Protein AF-A0A2E8GLT2-F1 (afdb_monomer_lite)

Structure (mmCIF, N/CA/C/O backbone):
data_AF-A0A2E8GLT2-F1
#
_entry.id   AF-A0A2E8GLT2-F1
#
loop_
_atom_site.group_PDB
_atom_site.id
_atom_site.type_symbol
_atom_site.label_atom_id
_atom_site.label_alt_id
_atom_site.label_comp_id
_atom_site.label_asym_id
_atom_site.label_entity_id
_atom_site.label_seq_id
_atom_site.pdbx_PDB_ins_code
_atom_site.Cartn_x
_atom_site.Cartn_y
_atom_site.Cartn_z
_atom_site.occupancy
_atom_site.B_iso_or_equiv
_atom_site.auth_seq_id
_atom_site.auth_comp_id
_atom_site.auth_asym_id
_atom_site.auth_atom_id
_atom_site.pdbx_PDB_model_num
ATOM 1 N N . MET A 1 1 ? -4.421 -10.336 -31.961 1.00 39.28 1 MET A N 1
ATOM 2 C CA . MET A 1 1 ? -4.028 -9.698 -33.238 1.00 39.28 1 MET A CA 1
ATOM 3 C C . MET A 1 1 ? -3.082 -8.561 -32.878 1.00 39.28 1 MET A C 1
ATOM 5 O O . MET A 1 1 ? -3.542 -7.664 -32.202 1.00 39.28 1 MET A O 1
ATOM 9 N N . THR A 1 2 ? -1.779 -8.534 -33.139 1.00 39.34 2 THR A N 1
ATOM 10 C CA . THR A 1 2 ? -0.852 -9.388 -33.898 1.00 39.34 2 THR A CA 1
ATOM 11 C C . THR A 1 2 ? 0.566 -9.062 -33.390 1.00 39.34 2 THR A C 1
ATOM 13 O O . THR A 1 2 ? 1.192 -8.137 -33.897 1.00 39.34 2 THR A O 1
ATOM 16 N N . SER A 1 3 ? 1.078 -9.800 -32.396 1.00 43.91 3 SER A N 1
ATOM 17 C CA . SER A 1 3 ? 2.520 -9.788 -32.048 1.00 43.91 3 SER A CA 1
ATOM 18 C C . SER A 1 3 ? 3.358 -10.500 -33.132 1.00 43.91 3 SER A C 1
ATOM 20 O O . SER A 1 3 ? 4.539 -10.228 -33.334 1.00 43.91 3 SER A O 1
ATOM 22 N N . ASP A 1 4 ? 2.698 -11.319 -33.957 1.00 41.34 4 ASP A N 1
ATOM 23 C CA . ASP A 1 4 ? 3.307 -12.039 -35.080 1.00 41.34 4 ASP A CA 1
ATOM 24 C C . ASP A 1 4 ? 3.663 -11.152 -36.288 1.00 41.34 4 ASP A C 1
ATOM 26 O O . ASP A 1 4 ? 4.361 -11.594 -37.197 1.00 41.34 4 ASP A O 1
ATOM 30 N N . GLY A 1 5 ? 3.214 -9.890 -36.324 1.00 37.47 5 GLY A N 1
ATOM 31 C CA . GLY A 1 5 ? 3.490 -8.983 -37.447 1.00 37.47 5 GLY A CA 1
ATOM 32 C C . GLY A 1 5 ? 4.926 -8.445 -37.468 1.00 37.47 5 GLY A C 1
ATOM 33 O O . GLY A 1 5 ? 5.508 -8.269 -38.536 1.00 37.47 5 GLY A O 1
ATOM 34 N N . VAL A 1 6 ? 5.525 -8.228 -36.293 1.00 48.09 6 VAL A N 1
ATOM 35 C CA . VAL A 1 6 ? 6.867 -7.629 -36.160 1.00 48.09 6 VAL A CA 1
ATOM 36 C C . VAL A 1 6 ? 7.967 -8.682 -36.339 1.00 48.09 6 VAL A C 1
ATOM 38 O O . VAL A 1 6 ? 9.013 -8.414 -36.937 1.00 48.09 6 VAL A O 1
ATOM 41 N N . SER A 1 7 ? 7.718 -9.922 -35.908 1.00 46.38 7 SER A N 1
ATOM 42 C CA . SER A 1 7 ? 8.671 -11.030 -36.058 1.00 46.38 7 SER A CA 1
ATOM 43 C C . SER A 1 7 ? 8.848 -11.467 -37.521 1.00 46.38 7 SER A C 1
ATOM 45 O O . SER A 1 7 ? 9.949 -11.857 -37.921 1.00 46.38 7 SER A O 1
ATOM 47 N N . LEU A 1 8 ? 7.806 -11.325 -38.350 1.00 44.34 8 LEU A N 1
ATOM 48 C CA . LEU A 1 8 ? 7.852 -11.645 -39.781 1.00 44.34 8 LEU A CA 1
ATOM 49 C C . LEU A 1 8 ? 8.634 -10.615 -40.612 1.00 44.34 8 LEU A C 1
ATOM 51 O O . LEU A 1 8 ? 9.224 -10.984 -41.628 1.00 44.34 8 LEU A O 1
ATOM 55 N N . VAL A 1 9 ? 8.721 -9.354 -40.170 1.00 48.09 9 VAL A N 1
ATOM 56 C CA . VAL A 1 9 ? 9.577 -8.338 -40.814 1.00 48.09 9 VAL A CA 1
ATOM 57 C C . VAL A 1 9 ? 11.058 -8.550 -40.471 1.00 48.09 9 VAL A C 1
ATOM 59 O O . VAL A 1 9 ? 11.917 -8.309 -41.323 1.00 48.09 9 VAL A O 1
ATOM 62 N N . ARG A 1 10 ? 11.376 -9.071 -39.273 1.00 53.03 10 ARG A N 1
ATOM 63 C CA . ARG A 1 10 ? 12.762 -9.373 -38.857 1.00 53.03 10 ARG A CA 1
ATOM 64 C C . ARG A 1 10 ? 13.427 -10.479 -39.683 1.00 53.03 10 ARG A C 1
ATOM 66 O O . ARG A 1 10 ? 14.619 -10.385 -39.934 1.00 53.03 10 ARG A O 1
ATOM 73 N N . ARG A 1 11 ? 12.692 -11.501 -40.141 1.00 48.25 11 ARG A N 1
ATOM 74 C CA . ARG A 1 11 ? 13.284 -12.678 -40.822 1.00 48.25 11 ARG A CA 1
ATOM 75 C C . ARG A 1 11 ? 13.590 -12.514 -42.314 1.00 48.25 11 ARG A C 1
ATOM 77 O O . ARG A 1 11 ? 14.165 -13.419 -42.905 1.00 48.25 11 ARG A O 1
ATOM 84 N N . LYS A 1 12 ? 13.187 -11.412 -42.958 1.00 44.44 12 LYS A N 1
ATOM 85 C CA . LYS A 1 12 ? 13.396 -11.221 -44.411 1.00 44.44 12 LYS A CA 1
ATOM 86 C C . LYS A 1 12 ? 14.564 -10.286 -44.751 1.00 44.44 12 LYS A C 1
ATOM 88 O O . LYS A 1 12 ? 14.747 -9.948 -45.918 1.00 44.44 12 LYS A O 1
ATOM 93 N N . ARG A 1 13 ? 15.345 -9.843 -43.760 1.00 55.00 13 ARG A N 1
ATOM 94 C CA . ARG A 1 13 ? 16.348 -8.775 -43.921 1.00 55.00 13 ARG A CA 1
ATOM 95 C C . ARG A 1 13 ? 17.784 -9.214 -43.600 1.00 55.00 13 ARG A C 1
ATOM 97 O O . ARG A 1 13 ? 18.615 -8.373 -43.283 1.00 55.00 13 ARG A O 1
ATOM 104 N N . ASP A 1 14 ? 18.106 -10.497 -43.752 1.00 56.03 14 ASP A N 1
ATOM 105 C CA . ASP A 1 14 ? 19.409 -11.093 -43.384 1.00 56.03 14 ASP A CA 1
ATOM 106 C C . ASP A 1 14 ? 20.583 -10.744 -44.337 1.00 56.03 14 ASP A C 1
ATOM 108 O O . ASP A 1 14 ? 21.524 -11.513 -44.504 1.00 56.03 14 ASP A O 1
ATOM 112 N N . GLY A 1 15 ? 20.568 -9.570 -44.973 1.00 58.97 15 GLY A N 1
ATOM 113 C CA . GLY A 1 15 ? 21.654 -9.145 -45.870 1.00 58.97 15 GLY A CA 1
ATOM 114 C C . GLY A 1 15 ? 21.672 -7.669 -46.267 1.00 58.97 15 GLY A C 1
ATOM 115 O O . GLY A 1 15 ? 22.565 -7.253 -47.004 1.00 58.97 15 GLY A O 1
ATOM 116 N N . VAL A 1 16 ? 20.722 -6.856 -45.792 1.00 68.00 16 VAL A N 1
ATOM 117 C CA . VAL A 1 16 ? 20.656 -5.419 -46.096 1.00 68.00 16 VAL A CA 1
ATOM 118 C C . VAL A 1 16 ? 20.967 -4.644 -44.824 1.00 68.00 16 VAL A C 1
ATOM 120 O O . VAL A 1 16 ? 20.273 -4.790 -43.820 1.00 68.00 16 VAL A O 1
ATOM 123 N N . ARG A 1 17 ? 22.029 -3.829 -44.865 1.00 69.44 17 ARG A N 1
ATOM 124 C CA . ARG A 1 17 ? 22.416 -2.949 -43.755 1.00 69.44 17 ARG A CA 1
ATOM 125 C C . ARG A 1 17 ? 21.221 -2.031 -43.432 1.00 69.44 17 ARG A C 1
ATOM 127 O O . ARG A 1 17 ? 20.719 -1.408 -44.370 1.00 69.44 17 ARG A O 1
ATOM 134 N N . PRO A 1 18 ? 20.746 -1.960 -42.175 1.00 71.19 18 PRO A N 1
ATOM 135 C CA . PRO A 1 18 ? 19.616 -1.107 -41.818 1.00 71.19 18 PRO A CA 1
ATOM 136 C C . PRO A 1 18 ? 19.917 0.342 -42.204 1.00 71.19 18 PRO A C 1
ATOM 138 O O . PRO A 1 18 ? 21.046 0.817 -42.049 1.00 71.19 18 PRO A O 1
ATOM 141 N N . SER A 1 19 ? 18.921 1.018 -42.770 1.00 82.62 19 SER A N 1
ATOM 142 C CA . SER A 1 19 ? 19.046 2.427 -43.125 1.00 82.62 19 SER A CA 1
ATOM 143 C C . SER A 1 19 ? 19.057 3.289 -41.859 1.00 82.62 19 SER A C 1
ATOM 145 O O . SER A 1 19 ? 18.616 2.861 -40.794 1.00 82.62 19 SER A O 1
ATOM 147 N N . ILE A 1 20 ? 19.536 4.532 -41.966 1.00 81.81 20 ILE A N 1
ATOM 148 C CA . ILE A 1 20 ? 19.475 5.493 -40.849 1.00 81.81 20 ILE A CA 1
ATOM 149 C C . ILE A 1 20 ? 18.026 5.681 -40.372 1.00 81.81 20 ILE A C 1
ATOM 151 O O . ILE A 1 20 ? 17.797 5.840 -39.180 1.00 81.81 20 ILE A O 1
ATOM 155 N N . VAL A 1 21 ? 17.052 5.608 -41.284 1.00 84.25 21 VAL A N 1
ATOM 156 C CA . VAL A 1 21 ? 15.625 5.705 -40.953 1.00 84.25 21 VAL A CA 1
ATOM 157 C C . VAL A 1 21 ? 15.179 4.522 -40.091 1.00 84.25 21 VAL A C 1
ATOM 159 O O . VAL A 1 21 ? 14.561 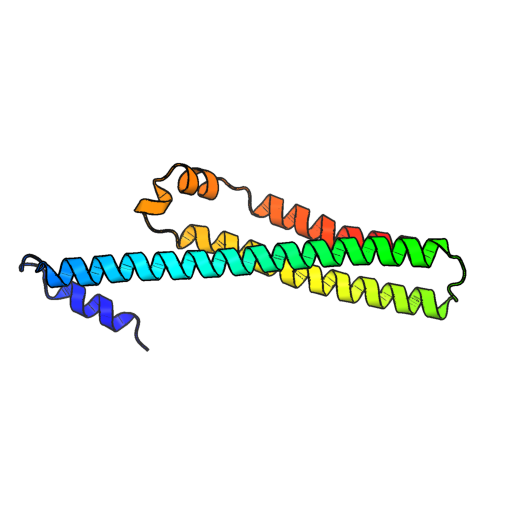4.750 -39.061 1.00 84.25 21 VAL A O 1
ATOM 162 N N . ASP A 1 22 ? 15.575 3.289 -40.435 1.00 83.00 22 ASP A N 1
ATOM 163 C CA . ASP A 1 22 ? 15.257 2.100 -39.623 1.00 83.00 22 ASP A CA 1
ATOM 164 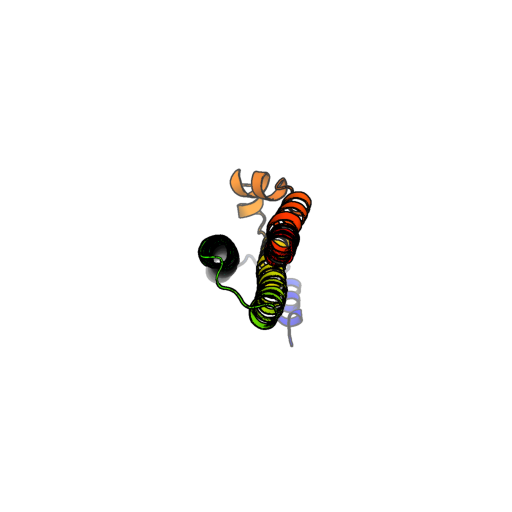C C . ASP A 1 22 ? 15.835 2.207 -38.201 1.00 83.00 22 ASP A C 1
ATOM 166 O O . ASP A 1 22 ? 15.185 1.842 -37.224 1.00 83.00 22 ASP A O 1
ATOM 170 N N . LEU A 1 23 ? 17.066 2.721 -38.080 1.00 82.94 23 LEU A N 1
ATOM 171 C CA . LEU A 1 23 ? 17.723 2.919 -36.785 1.00 82.94 23 LEU A CA 1
ATOM 172 C C . LEU A 1 23 ? 17.030 4.007 -35.953 1.00 82.94 23 LEU A C 1
ATOM 174 O O . LEU A 1 23 ? 16.931 3.874 -34.735 1.00 82.94 23 LEU A O 1
ATOM 178 N N . LEU A 1 24 ? 16.546 5.071 -36.600 1.00 82.88 24 LEU A N 1
ATOM 179 C CA . LEU A 1 24 ? 15.786 6.129 -35.938 1.00 82.88 24 LEU A CA 1
ATOM 180 C C . LEU A 1 24 ? 14.416 5.629 -35.476 1.00 82.88 24 LEU A C 1
ATOM 182 O O . LEU A 1 24 ? 14.047 5.895 -34.339 1.00 82.88 24 LEU A O 1
ATOM 186 N N . GLU A 1 25 ? 13.686 4.884 -36.307 1.00 83.69 25 GLU A N 1
ATOM 187 C CA . GLU A 1 25 ? 12.396 4.296 -35.922 1.00 83.69 25 GLU A CA 1
ATOM 188 C C . GLU A 1 25 ? 12.548 3.337 -34.740 1.00 83.69 25 GLU A C 1
ATOM 190 O O . GLU A 1 25 ? 11.765 3.403 -33.794 1.00 83.69 25 GLU A O 1
ATOM 195 N N . GLN A 1 26 ? 13.592 2.502 -34.754 1.00 81.50 26 GLN A N 1
ATOM 196 C CA . GLN A 1 26 ? 13.896 1.615 -33.636 1.00 81.50 26 GLN A CA 1
ATOM 197 C C . GLN A 1 26 ? 14.232 2.405 -32.364 1.00 81.50 26 GLN A C 1
ATOM 199 O O . GLN A 1 26 ? 13.642 2.156 -31.320 1.00 81.50 26 GLN A O 1
ATOM 204 N N . SER A 1 27 ? 15.124 3.396 -32.453 1.00 83.06 27 SER A N 1
ATOM 205 C CA . SER A 1 27 ? 15.495 4.216 -31.296 1.00 83.06 27 SER A CA 1
ATOM 206 C C . SER A 1 27 ? 14.308 4.997 -30.726 1.00 83.06 27 SER A C 1
ATOM 208 O O . SER A 1 27 ? 14.216 5.149 -29.511 1.00 83.06 27 SER A O 1
ATOM 210 N N . ILE A 1 28 ? 13.408 5.501 -31.575 1.00 82.12 28 ILE A N 1
ATOM 211 C CA . ILE A 1 28 ? 12.187 6.190 -31.139 1.00 82.12 28 ILE A CA 1
ATOM 212 C C . ILE A 1 28 ? 11.239 5.202 -30.449 1.00 82.12 28 ILE A C 1
ATOM 214 O O . ILE A 1 28 ? 10.661 5.543 -29.417 1.00 82.12 28 ILE A O 1
ATOM 218 N N . GLY A 1 29 ? 11.108 3.985 -30.986 1.00 80.38 29 GLY A N 1
ATOM 219 C CA . GLY A 1 29 ? 10.320 2.910 -30.385 1.00 80.38 29 GLY A CA 1
ATOM 220 C C . GLY A 1 29 ? 10.803 2.539 -28.982 1.00 80.38 29 GLY A C 1
ATOM 221 O O . GLY A 1 29 ? 10.010 2.574 -28.043 1.00 80.38 29 GLY A O 1
ATOM 222 N N . ASP A 1 30 ? 12.104 2.286 -28.825 1.00 80.69 30 ASP A N 1
ATOM 223 C CA . ASP A 1 30 ? 12.699 1.885 -27.542 1.00 80.69 30 ASP A CA 1
ATOM 224 C C . ASP A 1 30 ? 12.523 2.980 -26.467 1.00 80.69 30 ASP A C 1
ATOM 226 O O . ASP A 1 30 ? 12.178 2.701 -25.317 1.00 80.69 30 ASP A O 1
ATOM 230 N N . VAL A 1 31 ? 12.695 4.257 -26.837 1.00 81.38 31 VAL A N 1
ATOM 231 C CA . VAL A 1 31 ? 12.485 5.394 -25.919 1.00 81.38 31 VAL A CA 1
ATOM 232 C C . VAL A 1 31 ? 11.019 5.506 -25.491 1.00 81.38 31 VAL A C 1
ATOM 234 O O . VAL A 1 31 ? 10.736 5.794 -24.324 1.00 81.38 31 VAL A O 1
ATOM 237 N N . MET A 1 32 ? 10.085 5.279 -26.417 1.00 77.31 32 MET A N 1
ATOM 238 C CA . MET A 1 32 ? 8.653 5.334 -26.135 1.00 77.31 32 MET A CA 1
ATOM 239 C C . MET A 1 32 ? 8.236 4.225 -25.159 1.00 77.31 32 MET A C 1
ATOM 241 O O . MET A 1 32 ? 7.621 4.533 -24.139 1.00 77.31 32 MET A O 1
ATOM 245 N N . GLU A 1 33 ? 8.652 2.977 -25.390 1.00 81.62 33 GLU A N 1
ATOM 246 C CA . GLU A 1 33 ? 8.351 1.835 -24.511 1.00 81.62 33 GLU A CA 1
ATOM 247 C C . GLU A 1 33 ? 8.898 2.046 -23.087 1.00 81.62 33 GLU A C 1
ATOM 249 O O . GLU A 1 33 ? 8.183 1.869 -22.096 1.00 81.62 33 GLU A O 1
ATOM 254 N N . GLN A 1 34 ? 10.134 2.546 -22.959 1.00 78.44 34 GLN A N 1
ATOM 255 C CA . GLN A 1 34 ? 10.708 2.881 -21.651 1.00 78.44 34 GLN A CA 1
ATOM 256 C C . GLN A 1 34 ? 9.927 3.983 -20.917 1.00 78.44 34 GLN A C 1
ATOM 258 O O . GLN A 1 34 ? 9.855 3.976 -19.683 1.00 78.44 34 GLN A O 1
ATOM 263 N N . SER A 1 35 ? 9.358 4.948 -21.645 1.00 80.06 35 SER A N 1
ATOM 264 C CA . SER A 1 35 ? 8.564 6.027 -21.048 1.00 80.06 35 SER A CA 1
ATOM 265 C C . SER A 1 35 ? 7.212 5.536 -20.519 1.00 80.06 35 SER A C 1
ATOM 267 O O . SER A 1 35 ? 6.811 5.928 -19.420 1.00 80.06 35 SER A O 1
ATOM 269 N N . GLU A 1 36 ? 6.558 4.618 -21.236 1.00 84.50 36 GLU A N 1
ATOM 270 C CA . GLU A 1 36 ? 5.299 3.999 -20.809 1.00 84.50 36 GLU A CA 1
ATOM 271 C C . GLU A 1 36 ? 5.507 3.118 -19.574 1.00 84.50 36 GLU A C 1
ATOM 273 O O . GLU A 1 36 ? 4.782 3.263 -18.587 1.00 84.50 36 GLU A O 1
ATOM 278 N N . LEU A 1 37 ? 6.557 2.287 -19.575 1.00 80.75 37 LEU A N 1
ATOM 279 C CA . LEU A 1 37 ? 6.938 1.466 -18.421 1.00 80.75 37 LEU A CA 1
ATOM 280 C C . LEU A 1 37 ? 7.172 2.324 -17.169 1.00 80.75 37 LEU A C 1
ATOM 282 O O . LEU A 1 37 ? 6.669 2.012 -16.088 1.00 80.75 37 LEU A O 1
ATOM 286 N N . ARG A 1 38 ? 7.899 3.443 -17.303 1.00 82.00 38 ARG A N 1
ATOM 287 C CA . ARG A 1 38 ? 8.136 4.380 -16.192 1.00 82.00 38 ARG A CA 1
ATOM 288 C C . ARG A 1 38 ? 6.845 5.005 -15.673 1.00 82.00 38 ARG A C 1
ATOM 290 O O . ARG A 1 38 ? 6.637 5.011 -14.461 1.00 82.00 38 ARG A O 1
ATOM 297 N N . SER A 1 39 ? 5.992 5.501 -16.569 1.00 87.44 39 SER A N 1
ATOM 298 C CA . SER A 1 39 ? 4.708 6.106 -16.198 1.00 87.44 39 SER A CA 1
ATOM 299 C C . SER A 1 39 ? 3.818 5.114 -15.448 1.00 87.44 39 SER A C 1
ATOM 301 O O . SER A 1 39 ? 3.212 5.452 -14.429 1.00 87.44 39 SER A O 1
ATOM 303 N N . TRP A 1 40 ? 3.795 3.861 -15.900 1.00 85.31 40 TRP A N 1
ATOM 304 C CA . TRP A 1 40 ? 3.009 2.815 -15.264 1.00 85.31 40 TRP A CA 1
ATOM 305 C C . TRP A 1 40 ? 3.528 2.460 -13.863 1.00 85.31 40 TRP A C 1
ATOM 307 O O . TRP A 1 40 ? 2.739 2.343 -12.924 1.00 85.31 40 TRP A O 1
ATOM 317 N N . ILE A 1 41 ? 4.851 2.363 -13.682 1.00 85.56 41 ILE A N 1
ATOM 318 C CA . ILE A 1 41 ? 5.468 2.145 -12.361 1.00 85.56 41 ILE A CA 1
ATOM 319 C C . ILE A 1 41 ? 5.137 3.289 -11.406 1.00 85.56 41 ILE A C 1
ATOM 321 O O . ILE A 1 41 ? 4.773 3.039 -10.257 1.00 85.56 41 ILE A O 1
ATOM 325 N N . GLU A 1 42 ? 5.262 4.533 -11.865 1.00 89.44 42 GLU A N 1
ATOM 326 C CA . GLU A 1 42 ? 4.971 5.712 -11.052 1.00 89.44 42 GLU A CA 1
ATOM 327 C C . GLU A 1 42 ? 3.516 5.705 -10.579 1.00 89.44 42 GLU A C 1
ATOM 329 O O . GLU A 1 42 ? 3.252 5.863 -9.387 1.00 89.44 42 GLU A O 1
ATOM 334 N N . HIS A 1 43 ? 2.587 5.375 -11.477 1.00 91.62 43 HIS A N 1
ATOM 335 C CA . HIS A 1 43 ? 1.178 5.228 -11.141 1.00 91.62 43 HIS A CA 1
ATOM 336 C C . HIS A 1 43 ? 0.924 4.122 -10.100 1.00 91.62 43 HIS A C 1
ATOM 338 O O . HIS A 1 43 ? 0.172 4.313 -9.142 1.00 91.62 43 HIS A O 1
ATOM 344 N N . ARG A 1 44 ? 1.566 2.952 -10.238 1.00 91.69 44 ARG A N 1
ATOM 345 C CA . ARG A 1 44 ? 1.437 1.859 -9.256 1.00 91.69 44 ARG A CA 1
ATOM 346 C C . ARG A 1 44 ? 2.056 2.212 -7.906 1.00 91.69 44 ARG A C 1
ATOM 348 O O . ARG A 1 44 ? 1.475 1.894 -6.867 1.00 91.69 44 ARG A O 1
ATOM 355 N N . ALA A 1 45 ? 3.193 2.899 -7.904 1.00 90.94 45 ALA A N 1
ATOM 356 C CA . ALA A 1 45 ? 3.823 3.389 -6.686 1.00 90.94 45 ALA A CA 1
ATOM 357 C C . ALA A 1 45 ? 2.939 4.431 -5.981 1.00 90.94 45 ALA A C 1
ATOM 359 O O . ALA A 1 45 ? 2.766 4.368 -4.762 1.00 90.94 45 ALA A O 1
ATOM 360 N N . GLU A 1 46 ? 2.322 5.342 -6.733 1.00 94.19 46 GLU A N 1
ATOM 361 C CA . GLU A 1 46 ? 1.367 6.315 -6.204 1.00 94.19 46 GLU A CA 1
ATOM 362 C C . GLU A 1 46 ? 0.170 5.620 -5.543 1.00 94.19 46 GLU A C 1
ATOM 364 O O . GLU A 1 46 ? -0.157 5.925 -4.394 1.00 94.19 46 GLU A O 1
ATOM 369 N N . MET A 1 47 ? -0.426 4.624 -6.206 1.00 91.31 47 MET A N 1
ATOM 370 C CA . MET A 1 47 ? -1.528 3.829 -5.647 1.00 91.31 47 MET A CA 1
ATOM 371 C C . MET A 1 47 ? -1.149 3.157 -4.320 1.00 91.31 47 MET A C 1
ATOM 373 O O . MET A 1 47 ? -1.941 3.153 -3.373 1.00 91.31 47 MET A O 1
ATOM 377 N N . LEU A 1 48 ? 0.080 2.644 -4.208 1.00 93.31 48 LEU A N 1
ATOM 378 C CA . LEU A 1 48 ? 0.594 2.072 -2.962 1.00 93.31 48 LEU A CA 1
ATOM 379 C C . LEU A 1 48 ? 0.702 3.126 -1.851 1.00 93.31 48 LEU A C 1
ATOM 381 O O . LEU A 1 48 ? 0.276 2.880 -0.719 1.00 93.31 48 LEU A O 1
ATOM 385 N N . PHE A 1 49 ? 1.216 4.316 -2.166 1.00 93.19 49 PHE A N 1
ATOM 386 C CA . PHE A 1 49 ? 1.268 5.428 -1.216 1.00 93.19 49 PHE A CA 1
ATOM 387 C C . PHE A 1 49 ? -0.121 5.900 -0.784 1.00 93.19 49 PHE A C 1
ATOM 389 O O . PHE A 1 49 ? -0.310 6.237 0.386 1.00 93.19 49 PHE A O 1
ATOM 396 N N . VAL A 1 50 ? -1.098 5.912 -1.691 1.00 95.62 50 VAL A N 1
ATOM 397 C CA . VAL A 1 50 ? -2.493 6.230 -1.364 1.00 95.62 50 VAL A CA 1
ATOM 398 C C . VAL A 1 50 ? -3.053 5.202 -0.384 1.00 95.62 50 VAL A C 1
ATOM 400 O O . VAL A 1 50 ? -3.588 5.591 0.653 1.00 95.62 50 VAL A O 1
ATOM 403 N N . CYS A 1 51 ? -2.840 3.906 -0.632 1.00 95.56 51 CYS A N 1
ATOM 404 C CA . CYS A 1 51 ? -3.296 2.848 0.273 1.00 95.56 51 CYS A CA 1
ATOM 405 C C . CYS A 1 51 ? -2.693 2.991 1.680 1.00 95.56 51 CYS A C 1
ATOM 407 O O . CYS A 1 51 ? -3.408 2.880 2.676 1.00 95.56 51 CYS A O 1
ATOM 409 N N . LEU A 1 52 ? -1.396 3.302 1.774 1.00 93.06 52 LEU A N 1
ATOM 410 C CA . LEU A 1 52 ? -0.720 3.547 3.052 1.00 93.06 52 LEU A CA 1
ATOM 411 C C . LEU A 1 52 ? -1.282 4.767 3.790 1.00 93.06 52 LEU A C 1
ATOM 413 O O . LEU A 1 52 ? -1.523 4.696 4.993 1.00 93.06 52 LEU A O 1
ATOM 417 N N . LYS A 1 53 ? -1.533 5.878 3.087 1.00 94.75 53 LYS A N 1
ATOM 418 C CA . LYS A 1 53 ? -2.153 7.073 3.683 1.00 94.75 53 LYS A CA 1
ATOM 419 C C . LYS A 1 53 ? -3.553 6.764 4.215 1.00 94.75 53 LYS A C 1
ATOM 421 O O . LYS A 1 53 ? -3.876 7.167 5.329 1.00 94.75 53 LYS A O 1
ATOM 426 N N . CYS A 1 54 ? -4.358 6.017 3.460 1.00 96.00 54 CYS A N 1
ATOM 427 C CA . CYS A 1 54 ? -5.684 5.580 3.896 1.00 96.00 54 CYS A CA 1
ATOM 428 C C . CYS A 1 54 ? -5.616 4.674 5.131 1.00 96.00 54 CYS A C 1
ATOM 430 O O . CYS A 1 54 ? -6.405 4.865 6.053 1.00 96.00 54 CYS A O 1
ATOM 432 N N . LEU A 1 55 ? -4.651 3.749 5.195 1.00 94.75 55 LEU A N 1
ATOM 433 C CA . LEU A 1 55 ? -4.431 2.915 6.379 1.00 94.75 55 LEU A CA 1
ATOM 434 C C . LEU A 1 55 ? -4.113 3.773 7.612 1.00 94.75 55 LEU A C 1
ATOM 436 O O . LEU A 1 55 ? -4.730 3.592 8.658 1.00 94.75 55 LEU A O 1
ATOM 440 N N . VAL A 1 56 ? -3.188 4.731 7.490 1.00 95.19 56 VAL A N 1
ATOM 441 C CA . VAL A 1 56 ? -2.823 5.634 8.595 1.00 95.19 56 VAL A CA 1
ATOM 442 C C . VAL A 1 56 ? -4.027 6.455 9.057 1.00 95.19 56 VAL A C 1
ATOM 444 O O . VAL A 1 56 ? -4.282 6.542 10.256 1.00 95.19 56 VAL A O 1
ATOM 447 N N . LEU A 1 57 ? -4.800 7.020 8.126 1.00 96.62 57 LEU A N 1
ATOM 448 C CA . LEU A 1 57 ? -6.007 7.781 8.457 1.00 96.62 57 LEU A CA 1
ATOM 449 C C . LEU A 1 57 ? -7.069 6.918 9.138 1.00 96.62 57 LEU A C 1
ATOM 451 O O . LEU A 1 57 ? -7.706 7.382 10.079 1.00 96.62 57 LEU A O 1
ATOM 455 N N . MET A 1 58 ? -7.237 5.668 8.706 1.00 96.00 58 MET A N 1
ATOM 456 C CA . MET A 1 58 ? -8.146 4.723 9.350 1.00 96.00 58 MET A CA 1
ATOM 457 C C . MET A 1 58 ? -7.697 4.402 10.780 1.00 96.00 58 MET A C 1
ATOM 459 O O . MET A 1 58 ? -8.518 4.464 11.688 1.00 96.00 58 MET A O 1
ATOM 463 N N . ILE A 1 59 ? -6.404 4.132 11.003 1.00 94.62 59 ILE A N 1
ATOM 464 C CA . ILE A 1 59 ? -5.850 3.893 12.347 1.00 94.62 59 ILE A CA 1
ATOM 465 C C . ILE A 1 59 ? -6.119 5.094 13.259 1.00 94.62 59 ILE A C 1
ATOM 467 O O . ILE A 1 59 ? -6.639 4.927 14.360 1.00 94.62 59 ILE A O 1
ATOM 471 N N . VAL A 1 60 ? -5.803 6.308 12.797 1.00 95.00 60 VAL A N 1
ATOM 472 C CA . VAL A 1 60 ? -6.021 7.538 13.572 1.00 95.00 60 VAL A CA 1
ATOM 473 C C . VAL A 1 60 ? -7.510 7.769 13.830 1.00 95.00 60 VAL A C 1
ATOM 475 O O . VAL A 1 60 ? -7.891 8.065 14.958 1.00 95.00 60 VAL A O 1
ATOM 478 N N . GLY A 1 61 ? -8.360 7.602 12.815 1.00 93.44 61 GLY A N 1
ATOM 479 C CA . GLY A 1 61 ? -9.805 7.794 12.935 1.00 93.44 61 GLY A CA 1
ATOM 480 C C . GLY A 1 61 ? -10.443 6.835 13.939 1.00 93.44 61 GLY A C 1
ATOM 481 O O . GLY A 1 61 ? -11.221 7.269 14.786 1.00 93.44 61 GLY A O 1
ATOM 482 N N . VAL A 1 62 ? -10.062 5.554 13.896 1.00 93.38 62 VAL A N 1
ATOM 483 C CA . VAL A 1 62 ? -10.525 4.544 14.858 1.00 93.38 62 VAL A CA 1
ATOM 484 C C . VAL A 1 62 ? -10.005 4.845 16.261 1.00 93.38 62 VAL A C 1
ATOM 486 O O . VAL A 1 62 ? -10.788 4.809 17.204 1.00 93.38 62 VAL A O 1
ATOM 489 N N . ALA A 1 63 ? -8.727 5.201 16.415 1.00 91.00 63 ALA A N 1
ATOM 490 C CA . ALA A 1 63 ? -8.166 5.551 17.720 1.00 91.00 63 ALA A CA 1
ATOM 491 C C . ALA A 1 63 ? -8.890 6.751 18.354 1.00 91.00 63 ALA A C 1
ATOM 493 O O . ALA A 1 63 ? -9.217 6.719 19.539 1.00 91.00 63 ALA A O 1
ATOM 494 N N . VAL A 1 64 ? -9.194 7.787 17.564 1.00 91.69 64 VAL A N 1
ATOM 495 C CA . VAL A 1 64 ? -9.961 8.949 18.032 1.00 91.69 64 VAL A CA 1
ATOM 496 C C . VAL A 1 64 ? -11.385 8.543 18.420 1.00 91.69 64 VAL A C 1
ATOM 498 O O . VAL A 1 64 ? -11.824 8.879 19.519 1.00 91.69 64 VAL A O 1
ATOM 501 N N . ALA A 1 65 ? -12.090 7.790 17.570 1.00 90.00 65 ALA A N 1
ATOM 502 C CA . ALA A 1 65 ? -13.448 7.327 17.859 1.00 90.00 65 ALA A CA 1
ATOM 503 C C . ALA A 1 65 ? -13.515 6.470 19.135 1.00 90.00 65 ALA A C 1
ATOM 505 O O . ALA A 1 65 ? -14.369 6.708 19.987 1.00 90.00 65 ALA A O 1
ATOM 506 N N . ALA A 1 66 ? -12.578 5.533 19.299 1.00 87.44 66 ALA A N 1
ATOM 507 C CA . ALA A 1 66 ? -12.486 4.682 20.482 1.00 87.44 66 ALA A CA 1
ATOM 508 C C . ALA A 1 66 ? -12.165 5.493 21.747 1.00 87.44 66 ALA A C 1
ATOM 510 O O . ALA A 1 66 ? -12.759 5.265 22.797 1.00 87.44 66 ALA A O 1
ATOM 511 N N . SER A 1 67 ? -11.284 6.496 21.648 1.00 87.00 67 SER A N 1
ATOM 512 C CA . SER A 1 67 ? -10.910 7.340 22.793 1.00 87.00 67 SER A CA 1
ATOM 513 C C . SER A 1 67 ? -12.068 8.170 23.363 1.00 87.00 67 SER A C 1
ATOM 515 O O . SER A 1 67 ? -12.011 8.582 24.520 1.00 87.00 67 SER A O 1
ATOM 517 N N . TRP A 1 68 ? -13.126 8.400 22.575 1.00 86.94 68 TRP A N 1
ATOM 518 C CA . TRP A 1 68 ? -14.312 9.133 23.021 1.00 86.94 68 TRP A CA 1
ATOM 519 C C . TRP A 1 68 ? -15.242 8.298 23.917 1.00 86.94 68 TRP A C 1
ATOM 521 O O . TRP A 1 68 ? -16.041 8.873 24.652 1.00 86.94 68 TRP A O 1
ATOM 531 N N . GLY A 1 69 ? -15.153 6.961 23.875 1.00 77.31 69 GLY A N 1
ATOM 532 C CA . GLY A 1 69 ? -15.838 6.051 24.807 1.00 77.31 69 GLY A CA 1
ATOM 533 C C . GLY A 1 69 ? -17.374 6.060 24.766 1.00 77.31 69 GLY A C 1
ATOM 534 O O . GLY A 1 69 ? -18.007 5.644 25.730 1.00 77.31 69 GLY A O 1
ATOM 535 N N . GLN A 1 70 ? -17.986 6.566 23.691 1.00 81.12 70 GLN A N 1
ATOM 536 C CA . GLN A 1 70 ? -19.448 6.693 23.544 1.00 81.12 70 GLN A CA 1
ATOM 537 C C . GLN A 1 70 ? -20.023 5.832 22.410 1.00 81.12 70 GLN A C 1
ATOM 539 O O . GLN A 1 70 ? -21.125 6.098 21.922 1.00 81.12 70 GLN A O 1
ATOM 544 N N . LEU A 1 71 ? -19.281 4.824 21.949 1.00 85.44 71 LEU A N 1
ATOM 545 C CA . LEU A 1 71 ? -19.805 3.885 20.966 1.00 85.44 71 LEU A CA 1
ATOM 546 C C . LEU A 1 71 ? -20.830 2.965 21.646 1.00 85.44 71 LEU A C 1
ATOM 548 O O . LEU A 1 71 ? -20.655 2.537 22.779 1.00 85.44 71 LEU A O 1
ATOM 552 N N . THR A 1 72 ? -21.946 2.727 20.963 1.00 89.44 72 THR A N 1
ATOM 553 C CA . THR A 1 72 ? -22.913 1.694 21.371 1.00 89.44 72 THR A CA 1
ATOM 554 C C . THR A 1 72 ? -22.477 0.349 20.800 1.00 89.44 72 THR A C 1
ATOM 556 O O . THR A 1 72 ? -21.857 0.338 19.738 1.00 89.44 72 THR A O 1
ATOM 559 N N . ASP A 1 73 ? -22.888 -0.767 21.400 1.00 88.69 73 ASP A N 1
ATOM 560 C CA . ASP A 1 73 ? -22.526 -2.124 20.950 1.00 88.69 73 ASP A CA 1
ATOM 561 C C . ASP A 1 73 ? -22.770 -2.333 19.440 1.00 88.69 73 ASP A C 1
ATOM 563 O O . ASP A 1 73 ? -21.933 -2.850 18.702 1.00 88.69 73 ASP A O 1
ATOM 567 N N . ASN A 1 74 ? -23.910 -1.850 18.930 1.00 90.19 74 ASN A N 1
ATOM 568 C CA . ASN A 1 74 ? -24.235 -1.939 17.503 1.00 90.19 74 ASN A CA 1
ATOM 569 C C . ASN A 1 74 ? -23.300 -1.084 16.627 1.00 90.19 74 ASN A C 1
ATOM 571 O O . ASN A 1 74 ? -23.008 -1.453 15.488 1.00 90.19 74 ASN A O 1
ATOM 575 N N . ALA A 1 75 ? -22.847 0.066 17.135 1.00 90.44 75 ALA A N 1
ATOM 576 C CA . ALA A 1 75 ? -21.920 0.948 16.433 1.00 90.44 75 ALA A CA 1
ATOM 577 C C . ALA A 1 75 ? -20.495 0.376 16.409 1.00 90.44 75 ALA A C 1
ATOM 579 O O . ALA A 1 75 ? -19.824 0.499 15.386 1.00 90.44 75 ALA A O 1
ATOM 580 N N . GLU A 1 76 ? -20.052 -0.289 17.478 1.00 91.88 76 GLU A N 1
ATOM 581 C CA . GLU A 1 76 ? -18.752 -0.973 17.540 1.00 91.88 76 GLU A CA 1
ATOM 582 C C . GLU A 1 76 ? -18.672 -2.114 16.526 1.00 91.88 76 GLU A C 1
ATOM 584 O O . GLU A 1 76 ? -17.712 -2.198 15.752 1.00 91.88 76 GLU A O 1
ATOM 589 N N . VAL A 1 77 ? -19.721 -2.939 16.443 1.00 93.19 77 VAL A N 1
ATOM 590 C CA . VAL A 1 77 ? -19.809 -4.025 15.455 1.00 93.19 77 VAL A CA 1
ATOM 591 C C . VAL A 1 77 ? -19.822 -3.469 14.030 1.00 93.19 77 VAL A C 1
ATOM 593 O O . VAL A 1 77 ? -19.066 -3.934 13.174 1.00 93.19 77 VAL A O 1
ATOM 596 N N . ALA A 1 78 ? -20.638 -2.445 13.761 1.00 94.12 78 ALA A N 1
ATOM 597 C CA . ALA A 1 78 ? -20.697 -1.821 12.440 1.00 94.12 78 ALA A CA 1
ATOM 598 C C . ALA A 1 78 ? -19.347 -1.203 12.032 1.00 94.12 78 ALA A C 1
ATOM 600 O O . ALA A 1 78 ? -18.895 -1.396 10.900 1.00 94.12 78 ALA A O 1
ATOM 601 N N . LEU A 1 79 ? -18.675 -0.509 12.957 1.00 94.31 79 LEU A N 1
ATOM 602 C CA . LEU A 1 79 ? -17.355 0.076 12.729 1.00 94.31 79 LEU A CA 1
ATOM 603 C C . LEU A 1 79 ? -16.295 -1.008 12.498 1.00 94.31 79 LEU A C 1
ATOM 605 O O . LEU A 1 79 ? -15.468 -0.870 11.601 1.00 94.31 79 LEU A O 1
ATOM 609 N N . SER A 1 80 ? -16.361 -2.117 13.231 1.00 95.38 80 SER A N 1
ATOM 610 C CA . SER A 1 80 ? -15.460 -3.262 13.063 1.00 95.38 80 SER A CA 1
ATOM 611 C C . SER A 1 80 ? -15.578 -3.896 11.678 1.00 95.38 80 SER A C 1
ATOM 613 O O . SER A 1 80 ? -14.566 -4.156 11.024 1.00 95.38 80 SER A O 1
ATOM 615 N N . ILE A 1 81 ? -16.807 -4.090 11.185 1.00 96.00 81 ILE A N 1
ATOM 616 C CA . ILE A 1 81 ? -17.053 -4.590 9.824 1.00 96.00 81 ILE A CA 1
ATOM 617 C C . ILE A 1 81 ? -16.495 -3.604 8.793 1.00 96.00 81 ILE A C 1
ATOM 619 O O . ILE A 1 81 ? -15.821 -4.021 7.850 1.00 96.00 81 ILE A O 1
ATOM 623 N N . ALA A 1 82 ? -16.728 -2.302 8.978 1.00 95.88 82 ALA A N 1
ATOM 624 C CA . ALA A 1 82 ? -16.208 -1.279 8.077 1.00 95.88 82 ALA A CA 1
ATOM 625 C C . ALA A 1 82 ? -14.672 -1.293 8.026 1.00 95.88 82 ALA A C 1
ATOM 627 O O . ALA A 1 82 ? -14.099 -1.318 6.937 1.00 95.88 82 ALA A O 1
ATOM 628 N N . VAL A 1 83 ? -14.004 -1.354 9.181 1.00 96.75 83 VAL A N 1
ATOM 629 C CA . VAL A 1 83 ? -12.540 -1.456 9.277 1.00 96.75 83 VAL A CA 1
ATOM 630 C C . VAL A 1 83 ? -12.032 -2.715 8.578 1.00 96.75 83 VAL A C 1
ATOM 632 O O . VAL A 1 83 ? -11.090 -2.629 7.795 1.00 96.75 83 VAL A O 1
ATOM 635 N N . ALA A 1 84 ? -12.665 -3.871 8.793 1.00 96.12 84 ALA A N 1
ATOM 636 C CA . ALA A 1 84 ? -12.259 -5.123 8.158 1.00 96.12 84 ALA A CA 1
ATOM 637 C C . ALA A 1 84 ? -12.389 -5.073 6.625 1.00 96.12 84 ALA A C 1
ATOM 639 O O . ALA A 1 84 ? -11.462 -5.454 5.908 1.00 96.12 84 ALA A O 1
ATOM 640 N N . VAL A 1 85 ? -13.515 -4.567 6.110 1.00 96.81 85 VAL A N 1
ATOM 641 C CA . VAL A 1 85 ? -13.764 -4.453 4.664 1.00 96.81 85 VAL A CA 1
ATOM 642 C C . VAL A 1 85 ? -12.806 -3.454 4.018 1.00 96.81 85 VAL A C 1
ATOM 644 O O . VAL A 1 85 ? -12.202 -3.762 2.989 1.00 96.81 85 VAL A O 1
ATOM 647 N N . VAL A 1 86 ? -12.624 -2.278 4.626 1.00 96.12 86 VAL A N 1
ATOM 648 C CA . VAL A 1 86 ? -11.694 -1.259 4.123 1.00 96.12 86 VAL A CA 1
ATOM 649 C C . VAL A 1 86 ? -10.256 -1.774 4.178 1.00 96.12 86 VAL A C 1
ATOM 651 O O . VAL A 1 86 ? -9.534 -1.644 3.196 1.00 96.12 86 VAL A O 1
ATOM 654 N N . GLY A 1 87 ? -9.845 -2.427 5.267 1.00 96.00 87 GLY A N 1
ATOM 655 C CA . GLY A 1 87 ? -8.524 -3.049 5.388 1.00 96.00 87 GLY A CA 1
ATOM 656 C C . GLY A 1 87 ? -8.235 -4.073 4.304 1.00 96.00 87 GLY A C 1
ATOM 657 O O . GLY A 1 87 ? -7.174 -4.034 3.679 1.00 96.00 87 GLY A O 1
ATOM 658 N N . LEU A 1 88 ? -9.198 -4.958 4.042 1.00 95.88 88 LEU A N 1
ATOM 659 C CA . LEU A 1 88 ? -9.087 -5.956 2.986 1.00 95.88 88 LEU A CA 1
ATOM 660 C C . LEU A 1 88 ? -8.983 -5.301 1.602 1.00 95.88 88 LEU A C 1
ATOM 662 O O . LEU A 1 88 ? -8.143 -5.697 0.796 1.00 95.88 88 LEU A O 1
ATOM 666 N N . PHE A 1 89 ? -9.795 -4.276 1.334 1.00 95.44 89 PHE A N 1
ATOM 667 C CA . PHE A 1 89 ? -9.742 -3.527 0.080 1.00 95.44 89 PHE A CA 1
ATOM 668 C C . PHE A 1 89 ? -8.384 -2.838 -0.127 1.00 95.44 89 PHE A C 1
ATOM 670 O O . PHE A 1 89 ? -7.780 -2.968 -1.193 1.00 95.44 89 PHE A O 1
ATOM 677 N N . LEU A 1 90 ? -7.872 -2.159 0.904 1.00 95.56 90 LEU A N 1
ATOM 678 C CA . LEU A 1 90 ? -6.557 -1.513 0.870 1.00 95.56 90 LEU A CA 1
ATOM 679 C C . LEU A 1 90 ? -5.435 -2.529 0.649 1.00 95.56 90 LEU A C 1
ATOM 681 O O . LEU A 1 90 ? -4.517 -2.261 -0.126 1.00 95.56 90 LEU A O 1
ATOM 685 N N . TRP A 1 91 ? -5.531 -3.704 1.275 1.00 96.19 91 TRP A N 1
ATOM 686 C CA . TRP A 1 91 ? -4.583 -4.789 1.053 1.00 96.19 91 TRP A CA 1
ATOM 687 C C . TRP A 1 91 ? -4.600 -5.285 -0.393 1.00 96.19 91 TRP A C 1
ATOM 689 O O . TRP A 1 91 ? -3.532 -5.418 -0.981 1.00 96.19 91 TRP A O 1
ATOM 699 N N . PHE A 1 92 ? -5.772 -5.517 -0.995 1.00 95.31 92 PHE A N 1
ATOM 700 C CA . PHE A 1 92 ? -5.854 -5.920 -2.405 1.00 95.31 92 PHE A CA 1
ATOM 701 C C . PHE A 1 92 ? -5.207 -4.882 -3.330 1.00 95.31 92 PHE A C 1
ATOM 703 O O . PHE A 1 92 ? -4.421 -5.248 -4.206 1.00 95.31 92 PHE A O 1
ATOM 710 N N . GLY A 1 93 ? -5.491 -3.594 -3.108 1.00 93.38 93 GLY A N 1
ATOM 711 C CA . GLY A 1 93 ? -4.912 -2.500 -3.889 1.00 93.38 93 GLY A CA 1
ATOM 712 C C . GLY A 1 93 ? -3.388 -2.429 -3.772 1.00 93.38 93 GLY A C 1
ATOM 713 O O . GLY A 1 93 ? -2.686 -2.396 -4.785 1.00 93.38 93 GLY A O 1
ATOM 714 N N . SER A 1 94 ? -2.855 -2.463 -2.548 1.00 94.25 94 SER A N 1
ATOM 715 C CA . SER A 1 94 ? -1.410 -2.374 -2.328 1.00 94.25 94 SER A CA 1
ATOM 716 C C . SER A 1 94 ? -0.668 -3.652 -2.722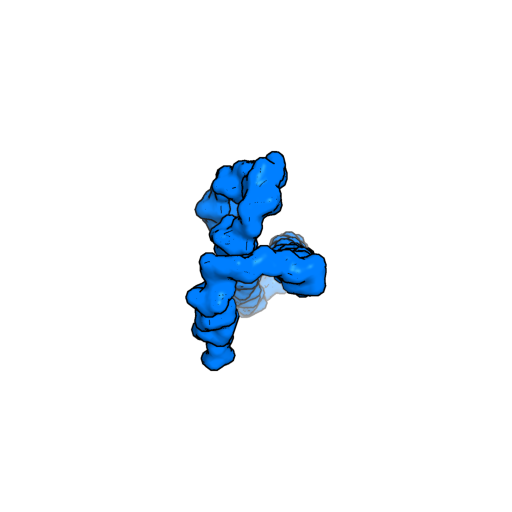 1.00 94.25 94 SER A C 1
ATOM 718 O O . SER A 1 94 ? 0.431 -3.577 -3.266 1.00 94.25 94 SER A O 1
ATOM 720 N N . HIS A 1 95 ? -1.259 -4.829 -2.506 1.00 94.44 95 HIS A N 1
ATOM 721 C CA . HIS A 1 95 ? -0.677 -6.109 -2.907 1.00 94.44 95 HIS A CA 1
ATOM 722 C C . HIS A 1 95 ? -0.567 -6.206 -4.431 1.00 94.44 95 HIS A C 1
ATOM 724 O O . HIS A 1 95 ? 0.500 -6.545 -4.942 1.00 94.44 95 HIS A O 1
ATOM 730 N N . GLY A 1 96 ? -1.632 -5.835 -5.153 1.00 91.69 96 GLY A N 1
ATOM 731 C CA . GLY A 1 96 ? -1.620 -5.747 -6.612 1.00 91.69 96 GLY A CA 1
ATOM 732 C C . GLY A 1 96 ? -0.531 -4.803 -7.119 1.00 91.69 96 GLY A C 1
ATOM 733 O O . GLY A 1 96 ? 0.272 -5.198 -7.955 1.00 91.69 96 GLY A O 1
ATOM 734 N N . ALA A 1 97 ? -0.417 -3.603 -6.539 1.00 93.56 97 ALA A N 1
ATOM 735 C CA . ALA A 1 97 ? 0.624 -2.644 -6.914 1.00 93.56 97 ALA A CA 1
ATOM 736 C C . ALA A 1 97 ? 2.055 -3.186 -6.717 1.00 93.56 97 ALA A C 1
ATOM 738 O O . ALA A 1 97 ? 2.916 -2.959 -7.565 1.00 93.56 97 ALA A O 1
ATOM 739 N N . ILE A 1 98 ? 2.326 -3.926 -5.634 1.00 93.19 98 ILE A N 1
ATOM 740 C CA . ILE A 1 98 ? 3.654 -4.521 -5.396 1.00 93.19 98 ILE A CA 1
ATOM 741 C C . ILE A 1 98 ? 3.949 -5.633 -6.406 1.00 93.19 98 ILE A C 1
ATOM 743 O O . ILE A 1 98 ? 5.072 -5.701 -6.905 1.00 93.19 98 ILE A O 1
ATOM 747 N N . MET A 1 99 ? 2.975 -6.501 -6.703 1.00 92.31 99 MET A N 1
ATOM 748 C CA . MET A 1 99 ? 3.148 -7.564 -7.702 1.00 92.31 99 MET A CA 1
ATOM 749 C C . MET A 1 99 ? 3.390 -6.991 -9.096 1.00 92.31 99 MET A C 1
ATOM 751 O O . MET A 1 99 ? 4.265 -7.466 -9.812 1.00 92.31 99 MET A O 1
ATOM 755 N N . ASP A 1 100 ? 2.669 -5.933 -9.437 1.00 90.06 100 ASP A N 1
ATOM 756 C CA . ASP A 1 100 ? 2.801 -5.215 -10.694 1.00 90.06 100 ASP A CA 1
ATOM 757 C C . ASP A 1 100 ? 4.198 -4.594 -10.842 1.00 90.06 100 ASP A C 1
ATOM 759 O O . ASP A 1 100 ? 4.871 -4.809 -11.847 1.00 90.06 100 ASP A O 1
ATOM 763 N N . ILE A 1 101 ? 4.704 -3.918 -9.806 1.00 90.25 101 ILE A N 1
ATOM 764 C CA . ILE A 1 101 ? 6.083 -3.401 -9.789 1.00 90.25 101 ILE A CA 1
ATOM 765 C C . ILE A 1 101 ? 7.107 -4.551 -9.855 1.00 90.25 101 ILE A C 1
ATOM 767 O O . ILE A 1 101 ? 8.153 -4.410 -10.488 1.00 90.25 101 ILE A O 1
ATOM 771 N N . ALA A 1 102 ? 6.826 -5.694 -9.221 1.00 89.25 102 ALA A N 1
ATOM 772 C CA . ALA A 1 102 ? 7.702 -6.862 -9.274 1.00 89.25 102 ALA A CA 1
ATOM 773 C C . ALA A 1 102 ? 7.764 -7.478 -10.680 1.00 89.25 102 ALA A C 1
ATOM 775 O O . ALA A 1 102 ? 8.846 -7.876 -11.111 1.00 89.25 102 ALA A O 1
ATOM 776 N N . ALA A 1 103 ? 6.637 -7.530 -11.397 1.00 87.06 103 ALA A N 1
ATOM 777 C CA . ALA A 1 103 ? 6.564 -8.008 -12.775 1.00 87.06 103 ALA A CA 1
ATOM 778 C C . ALA A 1 103 ? 7.380 -7.118 -13.722 1.00 87.06 103 ALA A C 1
ATOM 780 O O . ALA A 1 103 ? 8.142 -7.629 -14.530 1.00 87.06 103 ALA A O 1
ATOM 781 N N . MET A 1 104 ? 7.373 -5.795 -13.528 1.00 82.19 104 MET A N 1
ATOM 782 C CA . MET A 1 104 ? 8.186 -4.872 -14.340 1.00 82.19 104 MET A CA 1
ATOM 783 C C . MET A 1 104 ? 9.698 -5.152 -14.279 1.00 82.19 104 MET A C 1
ATOM 785 O O . MET A 1 104 ? 10.453 -4.691 -15.131 1.00 82.19 104 MET A O 1
ATOM 789 N N . ARG A 1 105 ? 10.178 -5.925 -13.294 1.00 83.50 105 ARG A N 1
ATOM 790 C CA . ARG A 1 105 ? 11.569 -6.397 -13.278 1.00 83.50 105 ARG A CA 1
ATOM 791 C C . ARG A 1 105 ? 11.883 -7.301 -14.472 1.00 83.50 105 ARG A C 1
ATOM 793 O O . ARG A 1 105 ? 13.004 -7.227 -14.969 1.00 83.50 105 ARG A O 1
ATOM 800 N N . SER A 1 106 ? 10.964 -8.182 -14.877 1.00 82.50 106 SER A N 1
ATOM 801 C CA . SER A 1 106 ? 11.193 -9.072 -16.023 1.00 82.50 106 SER A CA 1
ATOM 802 C C . SER A 1 106 ? 11.139 -8.335 -17.352 1.00 82.50 106 SER A C 1
ATOM 804 O O . SER A 1 106 ? 11.772 -8.778 -18.305 1.00 82.50 106 SER A O 1
ATOM 806 N N . ASP A 1 107 ? 10.446 -7.199 -17.381 1.00 83.31 107 ASP A N 1
ATOM 807 C CA . ASP A 1 107 ? 10.159 -6.440 -18.599 1.00 83.31 107 ASP A CA 1
ATOM 808 C C . ASP A 1 107 ? 11.145 -5.269 -18.787 1.00 83.31 107 ASP A C 1
ATOM 810 O O . ASP A 1 107 ? 10.962 -4.401 -19.634 1.00 83.31 107 ASP A O 1
ATOM 814 N N . MET A 1 108 ? 12.213 -5.224 -17.982 1.00 81.00 108 MET A N 1
ATOM 815 C CA . MET A 1 108 ? 13.227 -4.176 -18.039 1.00 81.00 108 MET A CA 1
ATOM 816 C C . MET A 1 108 ? 14.235 -4.445 -19.166 1.00 81.00 108 MET A C 1
ATOM 818 O O . MET A 1 108 ? 14.915 -5.471 -19.165 1.00 81.00 108 MET A O 1
ATOM 822 N N . ASP A 1 109 ? 14.386 -3.483 -20.078 1.00 84.69 109 ASP A N 1
ATOM 823 C CA . ASP A 1 109 ? 15.356 -3.542 -21.177 1.00 84.69 109 ASP A CA 1
ATOM 824 C C . ASP A 1 109 ? 16.817 -3.679 -20.686 1.00 84.69 109 ASP A C 1
ATOM 826 O O . ASP A 1 109 ? 17.181 -3.246 -19.586 1.00 84.69 109 ASP A O 1
ATOM 830 N N . HIS A 1 110 ? 17.669 -4.283 -21.518 1.00 82.12 110 HIS A N 1
ATOM 831 C CA . HIS A 1 110 ? 19.062 -4.610 -21.230 1.00 82.12 110 HIS A CA 1
ATOM 832 C C . HIS A 1 110 ? 19.894 -3.396 -20.814 1.00 82.12 110 HIS A C 1
ATOM 834 O O . HIS A 1 110 ? 20.684 -3.500 -19.866 1.00 82.12 110 HIS A O 1
ATOM 840 N N . ASP A 1 111 ? 19.699 -2.249 -21.463 1.00 81.94 111 ASP A N 1
ATOM 841 C CA . ASP A 1 111 ? 20.436 -1.031 -21.136 1.00 81.94 111 ASP A CA 1
ATOM 842 C C . ASP A 1 111 ? 20.088 -0.556 -19.724 1.00 81.94 111 ASP A C 1
ATOM 844 O O . ASP A 1 111 ? 20.985 -0.331 -18.903 1.00 81.94 111 ASP A O 1
ATOM 848 N N . LEU A 1 112 ? 18.797 -0.515 -19.383 1.00 79.44 112 LEU A N 1
ATOM 849 C CA . LEU A 1 112 ? 18.325 -0.123 -18.055 1.00 79.44 112 LEU A CA 1
ATOM 850 C C . LEU A 1 112 ? 18.722 -1.151 -16.981 1.00 79.44 112 LEU A C 1
ATOM 852 O O . LEU A 1 112 ? 19.162 -0.769 -15.891 1.00 79.44 112 LEU A O 1
ATOM 856 N N . ALA A 1 113 ? 18.663 -2.443 -17.306 1.00 84.19 113 ALA A N 1
ATOM 857 C CA . ALA A 1 113 ? 19.074 -3.538 -16.432 1.00 84.19 113 ALA A CA 1
ATOM 858 C C . ALA A 1 113 ? 20.574 -3.515 -16.099 1.00 84.19 113 ALA A C 1
ATOM 860 O O . ALA A 1 113 ? 20.975 -3.896 -14.994 1.00 84.19 113 ALA A O 1
ATOM 861 N N . SER A 1 114 ? 21.409 -3.041 -17.028 1.00 87.19 114 SER A N 1
ATOM 862 C CA . SER A 1 114 ? 22.863 -2.965 -16.855 1.00 87.19 114 SER A CA 1
ATOM 863 C C . SER A 1 114 ? 23.310 -1.862 -15.882 1.00 87.19 114 SER A C 1
ATOM 865 O O . SER A 1 114 ? 24.401 -1.954 -15.292 1.00 87.19 114 SER A O 1
ATOM 867 N N . THR A 1 115 ? 22.462 -0.848 -15.672 1.00 86.25 115 THR A N 1
ATOM 868 C CA . THR A 1 115 ? 22.725 0.278 -14.769 1.00 86.25 115 THR A CA 1
ATOM 869 C C . THR A 1 115 ? 22.815 -0.163 -13.305 1.00 86.25 115 THR A C 1
ATOM 871 O O . THR A 1 115 ? 22.340 -1.229 -12.904 1.00 86.25 115 THR A O 1
ATOM 874 N N . THR A 1 116 ? 23.405 0.680 -12.452 1.00 88.19 116 THR A N 1
ATOM 875 C CA . THR A 1 116 ? 23.413 0.450 -10.996 1.00 88.19 116 THR A CA 1
ATOM 876 C C . THR A 1 116 ? 21.994 0.334 -10.441 1.00 88.19 116 THR A C 1
ATOM 878 O O . THR A 1 116 ? 21.740 -0.535 -9.611 1.00 88.19 116 THR A O 1
ATOM 881 N N . PHE A 1 117 ? 21.066 1.164 -10.928 1.00 83.50 117 PHE A N 1
ATOM 882 C CA . PHE A 1 117 ? 19.659 1.103 -10.544 1.00 83.50 117 PHE A CA 1
ATOM 883 C C . PHE A 1 117 ? 19.046 -0.254 -10.898 1.00 83.50 117 PHE A C 1
ATOM 885 O O . PHE A 1 117 ? 18.548 -0.937 -10.006 1.00 83.50 117 PHE A O 1
ATOM 892 N N . GLY A 1 118 ? 19.172 -0.689 -12.156 1.00 84.06 118 GLY A N 1
ATOM 893 C CA . GLY A 1 118 ? 18.635 -1.969 -12.620 1.00 84.06 118 GLY A CA 1
ATOM 894 C C . GLY A 1 118 ? 19.183 -3.161 -11.833 1.00 84.06 118 GLY A C 1
ATOM 895 O O . GLY A 1 118 ? 18.425 -4.025 -11.393 1.00 84.06 118 GLY A O 1
ATOM 896 N N . LYS A 1 119 ? 20.487 -3.163 -11.530 1.00 88.88 119 LYS A N 1
ATOM 897 C CA . LYS A 1 119 ? 21.132 -4.201 -10.706 1.00 88.88 119 LYS A CA 1
ATOM 898 C C . LYS A 1 119 ? 20.624 -4.246 -9.265 1.00 88.88 119 LYS A C 1
ATOM 900 O O . LYS A 1 119 ? 20.541 -5.331 -8.692 1.00 88.88 119 LYS A O 1
ATOM 905 N N . GLN A 1 120 ? 20.324 -3.100 -8.654 1.00 87.62 120 GLN A N 1
ATOM 906 C CA . GLN A 1 120 ? 19.754 -3.059 -7.301 1.00 87.62 120 GLN A CA 1
ATOM 907 C C . GLN A 1 120 ? 18.274 -3.430 -7.316 1.00 87.62 120 GLN A C 1
ATOM 909 O O . GLN A 1 120 ? 17.822 -4.221 -6.488 1.00 87.62 120 GLN A O 1
ATOM 914 N N . PHE A 1 121 ? 17.536 -2.941 -8.311 1.00 86.38 121 PHE A N 1
ATOM 915 C CA . PHE A 1 121 ? 16.142 -3.294 -8.518 1.00 86.38 121 PHE A CA 1
ATOM 916 C C . PHE A 1 121 ? 15.970 -4.798 -8.744 1.00 86.38 121 PHE A C 1
ATOM 918 O O . PHE A 1 121 ? 15.042 -5.380 -8.195 1.00 86.38 121 PHE A O 1
ATOM 925 N N . ALA A 1 122 ? 16.911 -5.456 -9.431 1.00 86.38 122 ALA A N 1
ATOM 926 C CA . ALA A 1 122 ? 16.973 -6.910 -9.604 1.00 86.38 122 ALA A CA 1
ATOM 927 C C . ALA A 1 122 ? 17.228 -7.696 -8.300 1.00 86.38 122 ALA A C 1
ATOM 929 O O . ALA A 1 122 ? 16.895 -8.877 -8.213 1.00 86.38 122 ALA A O 1
ATOM 930 N N . LYS A 1 123 ? 17.790 -7.056 -7.268 1.00 88.88 123 LYS A N 1
ATOM 931 C CA . LYS A 1 123 ? 18.066 -7.666 -5.954 1.00 88.88 123 LYS A CA 1
ATOM 932 C C . LYS A 1 123 ? 16.989 -7.387 -4.910 1.00 88.88 123 LYS A C 1
ATOM 934 O O . LYS A 1 123 ? 17.008 -8.002 -3.849 1.00 88.88 123 LYS A O 1
ATOM 939 N N . ALA A 1 124 ? 16.063 -6.473 -5.193 1.00 88.31 124 ALA A N 1
ATOM 940 C CA . ALA A 1 124 ? 14.997 -6.102 -4.271 1.00 88.31 124 ALA A CA 1
ATOM 941 C C . ALA A 1 124 ? 14.200 -7.339 -3.785 1.00 88.31 124 ALA A C 1
ATOM 943 O O . ALA A 1 124 ? 13.745 -8.146 -4.608 1.00 88.31 124 ALA A O 1
ATOM 944 N N . PRO A 1 125 ? 14.015 -7.522 -2.469 1.00 90.62 125 PRO A N 1
ATOM 945 C CA . PRO A 1 125 ? 13.324 -8.683 -1.927 1.00 90.62 125 PRO A CA 1
ATOM 946 C C . PRO A 1 125 ? 11.800 -8.472 -1.932 1.00 90.62 125 PRO A C 1
ATOM 948 O O . PRO A 1 125 ? 11.176 -8.331 -0.883 1.00 90.62 125 PRO A O 1
ATOM 951 N N . PHE A 1 126 ? 11.179 -8.485 -3.115 1.00 89.75 126 PHE A N 1
ATOM 952 C CA . PHE A 1 126 ? 9.723 -8.331 -3.269 1.00 89.75 126 PHE A CA 1
ATOM 953 C C . PHE A 1 126 ? 8.874 -9.265 -2.391 1.00 89.75 126 PHE A C 1
ATOM 955 O O . PHE A 1 126 ? 7.896 -8.780 -1.821 1.00 89.75 126 PHE A O 1
ATOM 962 N N . PRO A 1 127 ? 9.239 -10.547 -2.178 1.00 90.56 127 PRO A N 1
ATOM 963 C CA . PRO A 1 127 ? 8.505 -11.401 -1.245 1.00 90.56 127 PRO A CA 1
ATOM 964 C C . PRO A 1 127 ? 8.445 -10.831 0.178 1.00 90.56 127 PRO A C 1
ATOM 966 O O . PRO A 1 127 ? 7.409 -10.912 0.831 1.00 90.56 127 PRO A O 1
ATOM 969 N N . ILE A 1 128 ? 9.523 -10.191 0.648 1.00 93.25 128 ILE A N 1
ATOM 970 C CA . ILE A 1 128 ? 9.551 -9.550 1.969 1.00 93.25 128 ILE A CA 1
ATOM 971 C C . ILE A 1 128 ? 8.611 -8.342 1.984 1.00 93.25 128 ILE A C 1
ATOM 973 O O . ILE A 1 128 ? 7.854 -8.176 2.937 1.00 93.25 128 ILE A O 1
ATOM 977 N N . TYR A 1 129 ? 8.598 -7.529 0.924 1.00 92.12 129 TYR A N 1
ATOM 978 C CA . TYR A 1 129 ? 7.670 -6.399 0.821 1.00 92.12 129 TYR A CA 1
ATOM 979 C C . TYR A 1 129 ? 6.206 -6.845 0.808 1.00 92.12 129 TYR A C 1
ATOM 981 O O . TYR A 1 129 ? 5.384 -6.220 1.471 1.00 9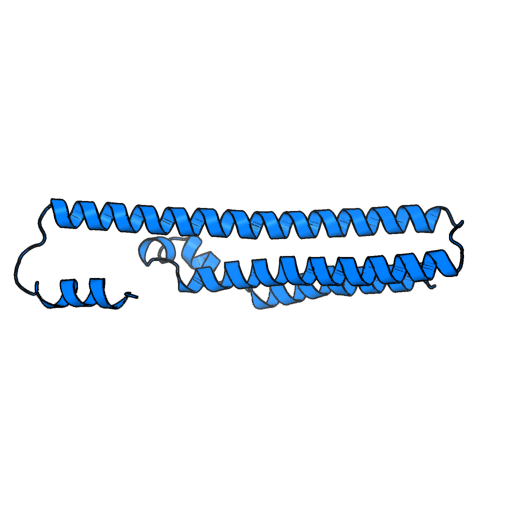2.12 129 TYR A O 1
ATOM 989 N N . LEU A 1 130 ? 5.880 -7.953 0.136 1.00 92.62 130 LEU A N 1
ATOM 990 C CA . LEU A 1 130 ? 4.531 -8.526 0.153 1.00 92.62 130 LEU A CA 1
ATOM 991 C C . LEU A 1 130 ? 4.124 -9.001 1.552 1.00 92.62 130 LEU A C 1
ATOM 993 O O . LEU A 1 130 ? 2.997 -8.739 1.977 1.00 92.62 130 LEU A O 1
ATOM 997 N N . ILE A 1 131 ? 5.032 -9.656 2.284 1.00 94.50 131 ILE A N 1
ATOM 998 C CA . ILE A 1 131 ? 4.787 -10.086 3.669 1.00 94.50 131 ILE A CA 1
ATOM 999 C C . ILE A 1 131 ? 4.559 -8.869 4.565 1.00 94.50 131 ILE A C 1
ATOM 1001 O O . ILE A 1 131 ? 3.546 -8.805 5.257 1.00 94.50 131 ILE A O 1
ATOM 1005 N N . LEU A 1 132 ? 5.456 -7.880 4.521 1.00 94.12 132 LEU A N 1
ATOM 1006 C CA . LEU A 1 132 ? 5.343 -6.666 5.331 1.00 94.12 132 LEU A CA 1
ATOM 1007 C C . LEU A 1 132 ? 4.067 -5.883 5.010 1.00 94.12 132 LEU A C 1
ATOM 1009 O O . LEU A 1 132 ? 3.376 -5.457 5.928 1.00 94.12 132 LEU A O 1
ATOM 1013 N N . ASN A 1 133 ? 3.715 -5.742 3.731 1.00 94.38 133 ASN A N 1
ATOM 1014 C CA . ASN A 1 133 ? 2.471 -5.101 3.312 1.00 94.38 133 ASN A CA 1
ATOM 1015 C C . ASN A 1 133 ? 1.239 -5.858 3.824 1.00 94.38 133 ASN A C 1
ATOM 1017 O O . ASN A 1 133 ? 0.295 -5.247 4.315 1.00 94.38 133 ASN A O 1
ATOM 1021 N N . THR A 1 134 ? 1.258 -7.189 3.753 1.00 95.06 134 THR A N 1
ATOM 1022 C CA . THR A 1 134 ? 0.161 -8.029 4.253 1.00 95.06 134 THR A CA 1
ATOM 1023 C C . THR A 1 134 ? 0.007 -7.898 5.763 1.00 95.06 134 THR A C 1
ATOM 1025 O O . THR A 1 134 ? 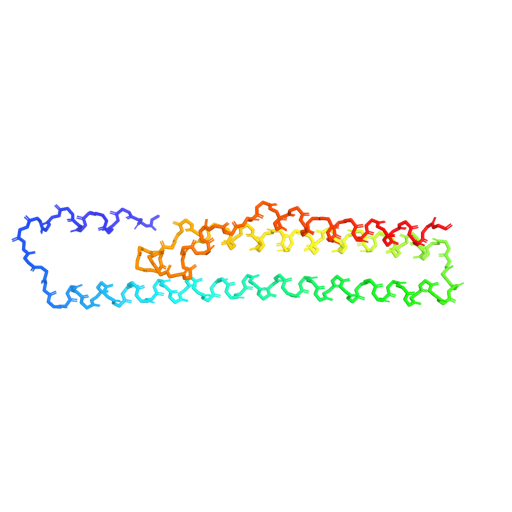-1.102 -7.684 6.247 1.00 95.06 134 THR A O 1
ATOM 1028 N N . LEU A 1 135 ? 1.113 -7.946 6.506 1.00 95.06 135 LEU A N 1
ATOM 1029 C CA . LEU A 1 135 ? 1.110 -7.750 7.954 1.00 95.06 135 LEU A CA 1
ATOM 1030 C C . LEU A 1 135 ? 0.648 -6.342 8.340 1.00 95.06 135 LEU A C 1
ATOM 1032 O O . LEU A 1 135 ? -0.157 -6.202 9.254 1.00 95.06 135 LEU A O 1
ATOM 1036 N N . ALA A 1 136 ? 1.110 -5.305 7.644 1.00 92.19 136 ALA A N 1
ATOM 1037 C CA . ALA A 1 136 ? 0.716 -3.933 7.938 1.00 92.19 136 ALA A CA 1
ATOM 1038 C C . ALA A 1 136 ? -0.774 -3.692 7.652 1.00 92.19 136 ALA A C 1
ATOM 1040 O O . ALA A 1 136 ? -1.486 -3.176 8.509 1.00 92.19 136 ALA A O 1
ATOM 1041 N N . MET A 1 137 ? -1.254 -4.092 6.471 1.00 93.88 137 MET A N 1
ATOM 1042 C CA . MET A 1 137 ? -2.629 -3.827 6.040 1.00 93.88 137 MET A CA 1
ATOM 1043 C C . MET A 1 137 ? -3.635 -4.713 6.775 1.00 93.88 137 MET A C 1
ATOM 1045 O O . MET A 1 137 ? -4.551 -4.188 7.406 1.00 93.88 137 MET A O 1
ATOM 1049 N N . LEU A 1 138 ? -3.458 -6.040 6.738 1.00 95.44 138 LEU A N 1
ATOM 1050 C CA . LEU A 1 138 ? -4.394 -6.986 7.358 1.00 95.44 138 LEU A CA 1
ATOM 1051 C C . LEU A 1 138 ? -4.147 -7.129 8.857 1.00 95.44 138 LEU A C 1
ATOM 1053 O O . LEU A 1 138 ? -5.088 -7.085 9.641 1.00 95.44 138 LEU A O 1
ATOM 1057 N N . GLY A 1 139 ? -2.889 -7.267 9.279 1.00 93.56 139 GLY A N 1
ATOM 1058 C CA . GLY A 1 139 ? -2.566 -7.359 10.704 1.00 93.56 139 GLY A CA 1
ATOM 1059 C C . GLY A 1 139 ? -2.955 -6.084 11.452 1.00 93.56 139 GLY A C 1
ATOM 1060 O O . GLY A 1 139 ? -3.586 -6.165 12.502 1.00 93.56 139 GLY A O 1
ATOM 1061 N N . GLY A 1 140 ? -2.677 -4.909 10.876 1.00 92.31 140 GLY A N 1
ATOM 1062 C CA . GLY A 1 140 ? -3.109 -3.627 11.435 1.00 92.31 140 GLY A CA 1
ATOM 1063 C C . GLY A 1 140 ? -4.629 -3.520 11.568 1.00 92.31 140 GLY A C 1
ATOM 1064 O O . GLY A 1 140 ? -5.122 -3.134 12.626 1.00 92.31 140 GLY A O 1
ATOM 1065 N N . THR A 1 141 ? -5.390 -3.922 10.546 1.00 94.12 141 THR A N 1
ATOM 1066 C CA . THR A 1 141 ? -6.859 -3.889 10.637 1.00 94.12 141 THR A CA 1
ATOM 1067 C C . THR A 1 141 ? -7.441 -4.909 11.596 1.00 94.12 141 THR A C 1
ATOM 1069 O O . THR A 1 141 ? -8.367 -4.567 12.326 1.00 94.12 141 THR A O 1
ATOM 1072 N N . VAL A 1 142 ? -6.881 -6.115 11.682 1.00 95.19 142 VAL A N 1
ATOM 1073 C CA . VAL A 1 142 ? -7.281 -7.092 12.705 1.00 95.19 142 VAL A CA 1
ATOM 1074 C C . VAL A 1 142 ? -7.049 -6.531 14.108 1.00 95.19 142 VAL A C 1
ATOM 1076 O O . VAL A 1 142 ? -7.928 -6.651 14.956 1.00 95.19 142 VAL A O 1
ATOM 1079 N N . MET A 1 143 ? -5.917 -5.865 14.354 1.00 94.31 143 MET A N 1
ATOM 1080 C CA . MET A 1 143 ? -5.648 -5.244 15.657 1.00 94.31 143 MET A CA 1
ATOM 1081 C C . MET A 1 143 ? -6.634 -4.119 15.987 1.00 94.31 143 MET A C 1
ATOM 1083 O O . MET A 1 143 ? -7.062 -4.012 17.132 1.00 94.31 143 MET A O 1
ATOM 1087 N N . LEU A 1 144 ? -7.042 -3.314 14.999 1.00 93.44 144 LEU A N 1
ATOM 1088 C CA . LEU A 1 144 ? -8.084 -2.299 15.193 1.00 93.44 144 LEU A CA 1
ATOM 1089 C C . LEU A 1 144 ? -9.445 -2.923 15.519 1.00 93.44 144 LEU A C 1
ATOM 1091 O O . LEU A 1 144 ? -10.140 -2.430 16.399 1.00 93.44 144 LEU A O 1
ATOM 1095 N N . VAL A 1 145 ? -9.817 -4.010 14.839 1.00 94.00 145 VAL A N 1
ATOM 1096 C CA . VAL A 1 145 ? -11.054 -4.744 15.141 1.00 94.00 145 VAL A CA 1
ATOM 1097 C C . VAL A 1 145 ? -11.007 -5.312 16.557 1.00 94.00 145 VAL A C 1
ATOM 1099 O O . VAL A 1 145 ? -11.974 -5.162 17.293 1.00 94.00 145 VAL A O 1
ATOM 1102 N N . ILE A 1 146 ? -9.887 -5.906 16.974 1.00 92.44 146 ILE A N 1
ATOM 1103 C CA . ILE A 1 146 ? -9.723 -6.391 18.352 1.00 92.44 146 ILE A CA 1
ATOM 1104 C C . ILE A 1 146 ? -9.890 -5.236 19.343 1.00 92.44 146 ILE A C 1
ATOM 1106 O O . ILE A 1 146 ? -10.643 -5.377 20.295 1.00 92.44 146 ILE A O 1
ATOM 1110 N N . LEU A 1 147 ? -9.245 -4.092 19.09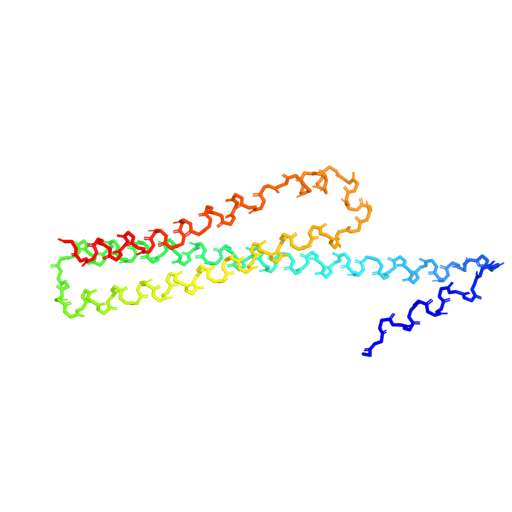7 1.00 90.31 147 LEU A N 1
ATOM 1111 C CA . LEU A 1 147 ? -9.338 -2.914 19.962 1.00 90.31 147 LEU A CA 1
ATOM 1112 C C . LEU A 1 147 ? -10.771 -2.382 20.097 1.00 90.31 147 LEU A C 1
ATOM 1114 O O . LEU A 1 147 ? -11.135 -1.910 21.165 1.00 90.31 147 LEU A O 1
ATOM 1118 N N . LEU A 1 148 ? -11.573 -2.449 19.033 1.00 91.12 148 LEU A N 1
ATOM 1119 C CA . LEU A 1 148 ? -12.968 -2.004 19.045 1.00 91.12 148 LEU A CA 1
ATOM 1120 C C . LEU A 1 148 ? -13.920 -2.945 19.793 1.00 91.12 148 LEU A C 1
ATOM 1122 O O . LEU A 1 148 ? -15.027 -2.526 20.095 1.00 91.12 148 LEU A O 1
ATOM 1126 N N . ASN A 1 149 ? -13.524 -4.198 20.035 1.00 87.75 149 ASN A N 1
ATOM 1127 C CA . ASN A 1 149 ? -14.363 -5.217 20.680 1.00 87.75 149 ASN A CA 1
ATOM 1128 C C . ASN A 1 149 ? -13.736 -5.746 21.988 1.00 87.75 149 ASN A C 1
ATOM 1130 O O . ASN A 1 149 ? -14.098 -6.837 22.436 1.00 87.75 149 ASN A O 1
ATOM 1134 N N . ALA A 1 150 ? -12.745 -5.035 22.536 1.00 80.19 150 ALA A N 1
ATOM 1135 C CA . ALA A 1 150 ? -12.033 -5.384 23.767 1.00 80.19 150 ALA A CA 1
ATOM 1136 C C . ALA A 1 150 ? -12.657 -4.688 24.979 1.00 80.19 150 ALA A C 1
ATOM 1138 O O . ALA A 1 150 ? -12.793 -5.370 26.021 1.00 80.19 150 ALA A O 1
#

Secondary structure (DSSP, 8-state):
--THHHHHHHTT-TTSPPPHHHHHHHHHHHHHHHHHHHHHHHHHHHHHHHHHHHHHHHHHHHHHHHHT----HHHHHHHHHHHHHHHHHHHHHHHHHHHHHHHTTTT--HHHHHSHHHHHHTT--HHHHHHHHHIIIIIHHHHHHHHHT-

pLDDT: mean 84.84, std 14.03, range [37.47, 96.81]

Foldseek 3Di:
DPPPPVVVVVPPCPDDDDDPVNVVVVVVVVVVVVVVLVVLLVVLVVQLVVLVVVLVVLLVVLVVVVVVVPADPVRLVVSLVVLQVSLVVSLVSNLVSLVSLVVVLVVDDPVRCVDPVNVVSVVDPSVVVNVVSCCSSNVSSVVSNVSSVD

Sequence (150 aa):
MTSDGVSLVRRKRDGVRPSIVDLLEQSIGDVMEQSELRSWIEHRAEMLFVCLKCLVLMIVGVAVAASWGQLTDNAEVALSIAVAVVGLFLWFGSHGAIMDIAAMRSDMDHDLASTTFGKQFAKAPFPIYLILNTLAMLGGTVMLVILLNA

Radius of gyration: 23.85 Å; chains: 1; bounding box: 48×22×71 Å